Protein 7WF6 (pdb70)

GO terms:
  GO:0005769 early endosome (C, IDA)
  GO:0043547 positive regulation of GTPase activity (P, IDA)
  GO:0035091 phosphatidylinositol binding (F, IDA)
  GO:0006886 intracellular protein transport (P, IMP)
  GO:0032266 phosphatidylinositol-3-phosphate binding (F, IDA)

Organism: Homo sapiens (NCBI:txid9606)

Structure (mmCIF, N/CA/C/O backbone):
data_7WF6
#
_entry.id   7WF6
#
_cell.length_a   165.328
_cell.length_b   165.328
_cell.length_c   165.328
_cell.angle_alpha   90.000
_cell.angle_beta   90.000
_cell.angle_gamma   90.000
#
_symmetry.space_group_name_H-M   'P 43 3 2'
#
loop_
_entity.id
_entity.type
_entity.pdbx_description
1 polymer 'Sorting nexin-13'
2 non-polymer 'CHLORIDE ION'
#
loop_
_atom_site.group_PDB
_atom_site.id
_atom_site.type_symbol
_atom_site.label_atom_id
_atom_site.label_alt_id
_atom_site.label_comp_id
_atom_site.label_asym_id
_atom_site.label_entity_id
_atom_site.label_seq_id
_atom_site.pdbx_PDB_ins_code
_atom_site.Cartn_x
_atom_site.Cartn_y
_atom_site.Cartn_z
_atom_site.occupancy
_atom_site.B_iso_or_equiv
_atom_site.auth_seq_id
_atom_site.auth_comp_id
_atom_site.auth_asym_id
_atom_site.auth_atom_id
_atom_site.pdbx_PDB_model_num
ATOM 1 N N . MET A 1 1 ? -19.772 -14.504 -10.156 1.00 95.61 372 MET A N 1
ATOM 2 C CA . MET A 1 1 ? -19.496 -13.962 -11.515 1.00 91.86 372 MET A CA 1
ATOM 3 C C . MET A 1 1 ? -18.785 -12.616 -11.369 1.00 88.76 372 MET A C 1
ATOM 4 O O . MET A 1 1 ? -19.295 -11.732 -10.686 1.00 91.08 372 MET A O 1
ATOM 9 N N . PRO A 1 2 ? -17.596 -12.412 -11.988 1.00 86.57 373 PRO A N 1
ATOM 10 C CA . PRO A 1 2 ? -16.718 -11.292 -11.642 1.00 86.85 373 PRO A CA 1
ATOM 11 C C . PRO A 1 2 ? -17.016 -10.013 -12.434 1.00 87.48 373 PRO A C 1
ATOM 12 O O . PRO A 1 2 ? -17.566 -10.120 -13.512 1.00 88.29 373 PRO A O 1
ATOM 16 N N . LEU A 1 3 ? -16.607 -8.859 -11.899 1.00 86.99 374 LEU A N 1
ATOM 17 C CA . LEU A 1 3 ? -16.960 -7.517 -12.437 1.00 87.25 374 LEU A CA 1
ATOM 18 C C . LEU A 1 3 ? -16.581 -7.427 -13.919 1.00 88.65 374 LEU A C 1
ATOM 19 O O . LEU A 1 3 ? -17.413 -6.929 -14.706 1.00 92.84 374 LEU A O 1
ATOM 24 N N . ASP A 1 4 ? -15.380 -7.890 -14.282 1.00 88.47 375 ASP A N 1
ATOM 25 C CA . ASP A 1 4 ? -14.859 -7.858 -15.676 1.00 90.00 375 ASP A CA 1
ATOM 26 C C . ASP A 1 4 ? -15.958 -8.323 -16.639 1.00 84.44 375 ASP A C 1
ATOM 27 O O . ASP A 1 4 ? -16.086 -7.700 -17.711 1.00 83.87 375 ASP A O 1
ATOM 32 N N . SER A 1 5 ? -16.714 -9.361 -16.252 1.00 80.41 376 SER A N 1
ATOM 33 C CA . SER A 1 5 ? -17.773 -10.032 -17.057 1.00 82.16 376 SER A CA 1
ATOM 34 C C . SER A 1 5 ? -19.137 -9.345 -16.878 1.00 82.01 376 SER A C 1
ATOM 35 O O . SER A 1 5 ? -19.906 -9.315 -17.864 1.00 77.83 376 SER A O 1
ATOM 38 N N . ILE A 1 6 ? -19.438 -8.855 -15.667 1.00 83.56 377 ILE A N 1
ATOM 39 C CA . ILE A 1 6 ? -20.709 -8.144 -15.322 1.00 83.04 377 ILE A CA 1
ATOM 40 C C . ILE A 1 6 ? -20.890 -6.993 -16.309 1.00 82.00 377 ILE A C 1
ATOM 41 O O . ILE A 1 6 ? -21.996 -6.864 -16.857 1.00 86.61 377 ILE A O 1
ATOM 46 N N . LEU A 1 7 ? -19.836 -6.185 -16.486 1.00 79.72 378 LEU A N 1
ATOM 47 C CA . LEU A 1 7 ? -19.856 -4.895 -17.228 1.00 78.92 378 LEU A CA 1
ATOM 48 C C . LEU A 1 7 ? -20.172 -5.125 -18.707 1.00 82.68 378 LEU A C 1
ATOM 49 O O . LEU A 1 7 ? -20.547 -4.141 -19.366 1.00 88.83 378 LEU A O 1
ATOM 54 N N . VAL A 1 8 ? -20.033 -6.362 -19.198 1.00 85.23 379 VAL A N 1
ATOM 55 C CA . VAL A 1 8 ? -20.079 -6.705 -20.649 1.00 85.51 379 VAL A CA 1
ATOM 56 C C . VAL A 1 8 ? -21.197 -7.717 -20.930 1.00 87.97 379 VAL A C 1
ATOM 57 O O . VAL A 1 8 ? -21.232 -8.222 -22.059 1.00 93.11 379 VAL A O 1
ATOM 61 N N . ASP A 1 9 ? -22.077 -7.997 -19.962 1.00 92.60 380 ASP A N 1
ATOM 62 C CA . ASP A 1 9 ? -23.264 -8.880 -20.139 1.00 98.79 380 ASP A CA 1
ATOM 63 C C . ASP A 1 9 ? -24.507 -8.081 -19.745 1.00 101.39 380 ASP A C 1
ATOM 64 O O . ASP A 1 9 ? -24.682 -7.833 -18.537 1.00 106.42 380 ASP A O 1
ATOM 69 N N . ASN A 1 10 ? -25.339 -7.703 -20.721 1.00 109.95 381 ASN A N 1
ATOM 70 C CA . ASN A 1 10 ? -26.390 -6.665 -20.534 1.00 118.63 381 ASN A CA 1
ATOM 71 C C . ASN A 1 10 ? -27.488 -7.200 -19.604 1.00 110.71 381 ASN A C 1
ATOM 72 O O . ASN A 1 10 ? -28.177 -6.372 -18.983 1.00 105.87 381 ASN A O 1
ATOM 77 N N . VAL A 1 11 ? -27.618 -8.525 -19.487 1.00 107.87 382 VAL A N 1
ATOM 78 C CA . VAL A 1 11 ? -28.508 -9.197 -18.491 1.00 104.44 382 VAL A CA 1
ATOM 79 C C . VAL A 1 11 ? -28.004 -8.835 -17.091 1.00 101.29 382 VAL A C 1
ATOM 80 O O . VAL A 1 11 ? -28.774 -8.230 -16.316 1.00 99.53 382 VAL A O 1
ATOM 84 N N . ALA A 1 12 ? -26.747 -9.197 -16.810 1.00 98.92 383 ALA A N 1
ATOM 85 C CA . ALA A 1 12 ? -26.077 -9.116 -15.489 1.00 97.39 383 ALA A CA 1
ATOM 86 C C . ALA A 1 12 ? -25.831 -7.655 -15.105 1.00 91.78 383 ALA A C 1
ATOM 87 O O . ALA A 1 12 ? -25.872 -7.333 -13.899 1.00 89.36 383 ALA A O 1
ATOM 89 N N . LEU A 1 13 ? -25.585 -6.809 -16.103 1.00 89.67 384 LEU A N 1
ATOM 90 C CA . LEU A 1 13 ? -25.202 -5.394 -15.915 1.00 93.98 384 LEU A CA 1
ATOM 91 C C . LEU A 1 13 ? -26.342 -4.666 -15.220 1.00 95.08 384 LEU A C 1
ATOM 92 O O . LEU A 1 13 ? -26.047 -3.745 -14.466 1.00 90.70 384 LEU A O 1
ATOM 97 N N . GLN A 1 14 ? -27.583 -5.058 -15.503 1.00 102.51 385 GLN A N 1
ATOM 98 C CA . GLN A 1 14 ? -28.784 -4.332 -15.023 1.00 110.13 385 GLN A CA 1
ATOM 99 C C . GLN A 1 14 ? -28.785 -4.333 -13.499 1.00 102.11 385 GLN A C 1
ATOM 100 O O . GLN A 1 14 ? -29.014 -3.268 -12.891 1.00 101.81 385 GLN A O 1
ATOM 106 N N . PHE A 1 15 ? -28.509 -5.497 -12.925 1.00 96.49 386 PHE A N 1
ATOM 107 C CA . PHE A 1 15 ? -28.501 -5.718 -11.465 1.00 95.88 386 PHE A CA 1
ATOM 108 C C . PHE A 1 15 ? -27.474 -4.763 -10.851 1.00 89.99 386 PHE A C 1
ATOM 109 O O . PHE A 1 15 ? -27.757 -4.056 -9.838 1.00 94.45 386 PHE A O 1
ATOM 117 N N . PHE A 1 16 ? -26.295 -4.745 -11.466 1.00 81.55 387 PHE A N 1
ATOM 118 C CA . PHE A 1 16 ? -25.173 -3.946 -10.933 1.00 84.74 387 PHE A CA 1
ATOM 119 C C . PHE A 1 16 ? -25.553 -2.472 -11.004 1.00 89.78 387 PHE A C 1
ATOM 120 O O . PHE A 1 16 ? -25.288 -1.741 -10.036 1.00 88.04 387 PHE A O 1
ATOM 128 N N . MET A 1 17 ? -26.187 -2.065 -12.101 1.00 98.61 388 MET A N 1
ATOM 129 C CA . MET A 1 17 ? -26.624 -0.664 -12.317 1.00 105.77 388 MET A CA 1
ATOM 130 C C . MET A 1 17 ? -27.597 -0.282 -11.213 1.00 101.91 388 MET A C 1
ATOM 131 O O . MET A 1 17 ? -27.447 0.808 -10.644 1.00 100.58 388 MET A O 1
ATOM 136 N N . ASP A 1 18 ? -28.539 -1.182 -10.928 1.00 100.41 389 ASP A N 1
ATOM 137 C CA . ASP A 1 18 ? -29.578 -1.000 -9.884 1.00 98.66 389 ASP A CA 1
ATOM 138 C C . ASP A 1 18 ? -28.882 -0.735 -8.557 1.00 90.95 389 ASP A C 1
ATOM 139 O O . ASP A 1 18 ? -29.255 0.237 -7.829 1.00 92.35 389 ASP A O 1
ATOM 144 N N . TYR A 1 19 ? -27.915 -1.605 -8.266 1.00 84.93 390 TYR A N 1
ATOM 145 C CA . TYR A 1 19 ? -27.169 -1.572 -6.991 1.00 85.12 390 TYR A CA 1
ATOM 146 C C . TYR A 1 19 ? -26.490 -0.211 -6.869 1.00 87.01 390 TYR A C 1
ATOM 147 O O . TYR A 1 19 ? -26.541 0.431 -5.794 1.00 90.67 390 TYR A O 1
ATOM 156 N N . MET A 1 20 ? -25.857 0.206 -7.959 1.00 86.82 391 MET A N 1
ATOM 157 C CA . MET A 1 20 ? -25.064 1.450 -7.971 1.00 89.19 391 MET A CA 1
ATOM 158 C C . MET A 1 20 ? -26.011 2.632 -7.755 1.00 92.10 391 MET A C 1
ATOM 159 O O . MET A 1 20 ? -25.667 3.521 -6.962 1.00 99.00 391 MET A O 1
ATOM 164 N N . GLN A 1 21 ? -27.193 2.586 -8.366 1.00 96.85 392 GLN A N 1
ATOM 165 C CA . GLN A 1 21 ? -28.242 3.632 -8.229 1.00 106.48 392 GLN A CA 1
ATOM 166 C C . GLN A 1 21 ? -28.613 3.740 -6.757 1.00 106.33 392 GLN A C 1
ATOM 167 O O . GLN A 1 21 ? -28.677 4.873 -6.212 1.00 109.03 392 GLN A O 1
ATOM 173 N N . GLN A 1 22 ? -28.842 2.579 -6.150 1.00 107.68 393 GLN A N 1
ATOM 174 C CA . GLN A 1 22 ? -29.250 2.489 -4.728 1.00 109.05 393 GLN A CA 1
ATOM 175 C C . GLN A 1 22 ? -28.131 3.034 -3.824 1.00 106.60 393 GLN A C 1
ATOM 176 O O . GLN A 1 22 ? -28.429 3.884 -2.957 1.00 117.27 393 GLN A O 1
ATOM 182 N N . THR A 1 23 ? -26.887 2.599 -4.035 1.00 101.91 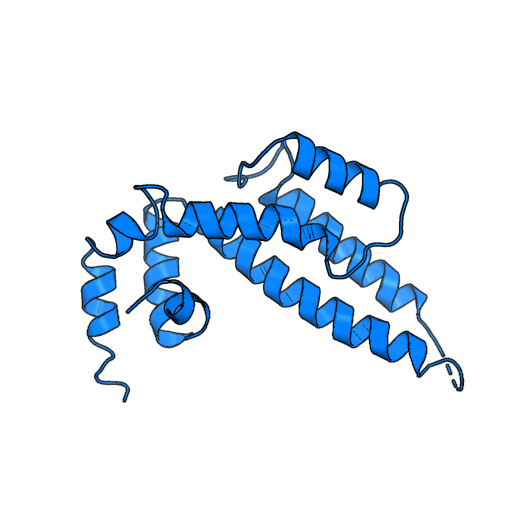394 THR A N 1
ATOM 183 C CA . THR A 1 23 ? -25.708 2.995 -3.216 1.00 108.46 394 THR A CA 1
ATOM 184 C C . THR A 1 23 ? -25.159 4.370 -3.644 1.00 107.27 394 THR A C 1
ATOM 185 O O . THR A 1 23 ? -24.224 4.858 -2.971 1.00 99.88 394 THR A O 1
ATOM 189 N N . GLY A 1 24 ? -25.691 4.967 -4.718 1.00 108.92 395 GLY A N 1
ATOM 190 C CA . GLY A 1 24 ? -25.235 6.263 -5.264 1.00 109.45 395 GLY A CA 1
ATOM 191 C C . GLY A 1 24 ? -23.809 6.205 -5.802 1.00 109.67 395 GLY A C 1
ATOM 192 O O . GLY A 1 24 ? -23.051 7.170 -5.586 1.00 108.62 395 GLY A O 1
ATOM 193 N N . GLY A 1 25 ? -23.445 5.110 -6.474 1.00 106.58 396 GLY A N 1
ATOM 194 C CA . GLY A 1 25 ? -22.198 4.996 -7.253 1.00 101.80 396 GLY A CA 1
ATOM 195 C C . GLY A 1 25 ? -22.444 5.248 -8.729 1.00 96.95 396 GLY A C 1
ATOM 196 O O . GLY A 1 25 ? -21.465 5.550 -9.433 1.00 95.20 396 GLY A O 1
ATOM 197 N N . GLN A 1 26 ? -23.716 5.178 -9.154 1.00 100.43 397 GLN A N 1
ATOM 198 C CA . GLN A 1 26 ? -24.195 5.090 -10.565 1.00 108.60 397 GLN A CA 1
ATOM 199 C C . GLN A 1 26 ? -23.295 5.915 -11.472 1.00 102.46 397 GLN A C 1
ATOM 200 O O . GLN A 1 26 ? -23.032 5.461 -12.585 1.00 96.15 397 GLN A O 1
ATOM 206 N N . ALA A 1 27 ? -22.860 7.069 -10.967 1.00 100.80 398 ALA A N 1
ATOM 207 C CA . ALA A 1 27 ? -22.047 8.080 -11.671 1.00 96.66 398 ALA A CA 1
ATOM 208 C C . ALA A 1 27 ? -20.815 7.434 -12.293 1.00 92.91 398 ALA A C 1
ATOM 209 O O . ALA A 1 27 ? -20.585 7.612 -13.512 1.00 96.41 398 ALA A O 1
ATOM 211 N N . HIS A 1 28 ? -20.062 6.697 -11.481 1.00 90.69 399 HIS A N 1
ATOM 212 C CA . HIS A 1 28 ? -18.793 6.039 -11.880 1.00 87.84 399 HIS A CA 1
ATOM 213 C C . HIS A 1 28 ? -19.065 5.113 -13.063 1.00 84.59 399 HIS A C 1
ATOM 214 O O . HIS A 1 28 ? -18.348 5.173 -14.100 1.00 87.22 399 HIS A O 1
ATOM 221 N N . LEU A 1 29 ? -20.090 4.286 -12.880 1.00 80.38 400 LEU A N 1
ATOM 222 C CA . LEU A 1 29 ? -20.446 3.234 -13.851 1.00 80.97 400 LEU A CA 1
ATOM 223 C C . LEU A 1 29 ? -20.831 3.910 -15.166 1.00 84.36 400 LEU A C 1
ATOM 224 O O . LEU A 1 29 ? -20.359 3.465 -16.244 1.00 84.94 400 LEU A O 1
ATOM 229 N N . PHE A 1 30 ? -21.651 4.950 -15.077 1.00 86.23 401 PHE A N 1
ATOM 230 C CA . PHE A 1 30 ? -22.122 5.686 -16.271 1.00 87.67 401 PHE A CA 1
ATOM 231 C C . PHE A 1 30 ? -20.913 6.261 -16.988 1.00 78.52 401 PHE A C 1
ATOM 232 O O . PHE A 1 30 ? -20.829 6.170 -18.227 1.00 74.93 401 PHE A O 1
ATOM 240 N N . PHE A 1 31 ? -20.012 6.860 -16.221 1.00 74.74 402 PHE A N 1
ATOM 241 C CA . PHE A 1 31 ? -18.800 7.505 -16.765 1.00 71.63 402 PHE A CA 1
ATOM 242 C C . PHE A 1 31 ? -18.070 6.463 -17.591 1.00 68.42 402 PHE A C 1
ATOM 243 O O . PHE A 1 31 ? -17.741 6.726 -18.766 1.00 73.68 402 PHE A O 1
ATOM 251 N N . TRP A 1 32 ? -17.876 5.302 -16.970 1.00 66.49 403 TRP A N 1
ATOM 252 C CA . TRP A 1 32 ? -17.099 4.180 -17.544 1.00 71.95 403 TRP A CA 1
ATOM 253 C C . TRP A 1 32 ? -17.736 3.786 -18.877 1.00 75.15 403 TRP A C 1
ATOM 254 O O . TRP A 1 32 ? -17.028 3.660 -19.920 1.00 80.15 403 TRP A O 1
ATOM 265 N N . MET A 1 33 ? -19.048 3.596 -18.824 1.00 75.98 404 MET A N 1
ATOM 266 C CA . MET A 1 33 ? -19.782 3.081 -19.992 1.00 81.40 404 MET A CA 1
ATOM 267 C C . MET A 1 33 ? -19.708 4.110 -21.111 1.00 77.25 404 MET A C 1
ATOM 268 O O . MET A 1 33 ? -19.489 3.715 -22.270 1.00 80.36 404 MET A O 1
ATOM 273 N N . THR A 1 34 ? -19.846 5.383 -20.758 1.00 73.50 405 THR A N 1
ATOM 274 C CA . THR A 1 34 ? -19.844 6.475 -21.754 1.00 71.39 405 THR A CA 1
ATOM 275 C C . THR A 1 34 ? -18.468 6.473 -22.416 1.00 68.00 405 THR A C 1
ATOM 276 O O . THR A 1 34 ? -18.401 6.603 -23.663 1.00 67.49 405 THR A O 1
ATOM 280 N N . VAL A 1 35 ? -17.415 6.326 -21.616 1.00 67.31 406 VAL A N 1
ATOM 281 C CA . VAL A 1 35 ? -16.022 6.354 -22.137 1.00 67.70 406 VAL A CA 1
ATOM 282 C C . VAL A 1 35 ? -15.851 5.191 -23.109 1.00 67.84 406 VAL A C 1
ATOM 283 O O . VAL A 1 35 ? -15.277 5.392 -24.193 1.00 67.35 406 VAL A O 1
ATOM 287 N N . GLU A 1 36 ? -16.367 4.030 -22.725 1.00 72.39 407 GLU A N 1
ATOM 288 C CA . GLU A 1 36 ? -16.293 2.796 -23.541 1.00 79.51 407 GLU A CA 1
ATOM 289 C C . GLU A 1 36 ? -16.950 3.056 -24.889 1.00 79.65 407 GLU A C 1
ATOM 290 O O . GLU A 1 36 ? -16.360 2.660 -25.915 1.00 80.08 407 GLU A O 1
ATOM 296 N N . GLY A 1 37 ? -18.127 3.688 -24.872 1.00 81.19 408 GLY A N 1
ATOM 297 C CA . GLY A 1 37 ? -18.853 4.012 -26.111 1.00 82.36 408 GLY A CA 1
ATOM 298 C C . GLY A 1 37 ? -18.060 4.985 -26.966 1.00 77.11 408 GLY A C 1
ATOM 299 O O . GLY A 1 37 ? -17.809 4.733 -28.191 1.00 79.26 408 GLY A O 1
ATOM 300 N N . TYR A 1 38 ? -17.607 6.027 -26.268 1.00 70.55 409 TYR A N 1
ATOM 301 C CA . TYR A 1 38 ? -16.914 7.208 -26.817 1.00 70.23 409 TYR A CA 1
ATOM 302 C C . TYR A 1 38 ? -15.712 6.756 -27.627 1.00 72.04 409 TYR A C 1
ATOM 303 O O . TYR A 1 38 ? -15.569 7.212 -28.770 1.00 75.84 409 TYR A O 1
ATOM 312 N N . ARG A 1 39 ? -14.868 5.926 -27.015 1.00 74.51 410 ARG A N 1
ATOM 313 C CA . ARG A 1 39 ? -13.575 5.483 -27.592 1.00 78.47 410 ARG A CA 1
ATOM 314 C C . ARG A 1 39 ? -13.857 4.795 -28.924 1.00 77.66 410 ARG A C 1
ATOM 315 O O . ARG A 1 39 ? -13.193 5.112 -29.957 1.00 83.01 410 ARG A O 1
ATOM 323 N N . VAL A 1 40 ? -14.821 3.882 -28.882 1.00 77.05 411 VAL A N 1
ATOM 324 C CA . VAL A 1 40 ? -15.152 3.048 -30.066 1.00 81.66 411 VAL A CA 1
ATOM 325 C C . VAL A 1 40 ? -15.651 3.984 -31.158 1.00 80.06 411 VAL A C 1
ATOM 326 O O . VAL A 1 40 ? -15.232 3.806 -32.329 1.00 85.84 411 VAL A O 1
ATOM 330 N N . THR A 1 41 ? -16.494 4.947 -30.785 1.00 77.97 412 THR A N 1
ATOM 331 C CA . THR A 1 41 ? -17.085 5.886 -31.763 1.00 79.43 412 THR A CA 1
ATOM 332 C C . THR A 1 41 ? -15.961 6.676 -32.423 1.00 79.25 412 THR A C 1
ATOM 333 O O . THR A 1 41 ? -15.974 6.827 -33.665 1.00 89.47 412 THR A O 1
ATOM 337 N N . ALA A 1 42 ? -15.011 7.135 -31.613 1.00 79.89 413 ALA A N 1
ATOM 338 C CA . ALA A 1 42 ? -13.883 7.957 -32.093 1.00 82.16 413 ALA A CA 1
ATOM 339 C C . ALA A 1 42 ? -13.077 7.129 -33.090 1.00 85.55 413 ALA A C 1
ATOM 340 O O . ALA A 1 42 ? -12.730 7.651 -34.188 1.00 87.88 413 ALA A O 1
ATOM 342 N N . GLN A 1 43 ? -12.831 5.870 -32.735 1.00 90.58 414 GLN A N 1
ATOM 343 C CA . GLN A 1 43 ? -12.001 4.991 -33.584 1.00 95.10 414 GLN A CA 1
ATOM 344 C C . GLN A 1 43 ? -12.730 4.787 -34.910 1.00 97.80 414 GLN A C 1
ATOM 345 O O . GLN A 1 43 ? -12.064 4.846 -35.967 1.00 96.57 414 GLN A O 1
ATOM 351 N N . GLN A 1 44 ? -14.047 4.586 -34.857 1.00 106.43 415 GLN A N 1
ATOM 352 C CA . GLN A 1 44 ? -14.842 4.321 -36.077 1.00 108.16 415 GLN A CA 1
ATOM 353 C C . GLN A 1 44 ? -14.771 5.557 -36.963 1.00 102.34 415 GLN A C 1
ATOM 354 O O . GLN A 1 44 ? -14.609 5.395 -38.188 1.00 100.40 415 GLN A O 1
ATOM 360 N N . GLN A 1 45 ? -14.879 6.733 -36.351 1.00 101.74 416 GLN A N 1
ATOM 361 C CA . GLN A 1 45 ? -15.216 7.968 -37.089 1.00 101.93 416 GLN A CA 1
ATOM 362 C C . GLN A 1 45 ? -13.914 8.576 -37.600 1.00 100.20 416 GLN A C 1
ATOM 363 O O . GLN A 1 45 ? -13.970 9.196 -38.667 1.00 104.71 416 GLN A O 1
ATOM 369 N N . LEU A 1 46 ? -12.792 8.340 -36.914 1.00 100.82 417 LEU A N 1
ATOM 370 C CA . LEU A 1 46 ? -11.471 8.916 -37.284 1.00 106.95 417 LEU A CA 1
ATOM 371 C C . LEU A 1 46 ? -10.717 7.976 -38.232 1.00 108.67 417 LEU A C 1
ATOM 372 O O . LEU A 1 46 ? -9.895 8.497 -39.005 1.00 113.62 417 LEU A O 1
ATOM 377 N N . GLU A 1 47 ? -10.982 6.665 -38.195 1.00 112.34 418 GLU A N 1
ATOM 378 C CA . GLU A 1 47 ? -10.352 5.699 -39.138 1.00 121.72 418 GLU A CA 1
ATOM 379 C C . GLU A 1 47 ? -11.032 5.847 -40.504 1.00 116.23 418 GLU A C 1
ATOM 380 O O . GLU A 1 47 ? -10.419 5.456 -41.518 1.00 121.65 418 GLU A O 1
ATOM 386 N N . VAL A 1 48 ? -12.247 6.397 -40.526 1.00 109.71 419 VAL A N 1
ATOM 387 C CA . VAL A 1 48 ? -12.957 6.790 -41.778 1.00 109.49 419 VAL A CA 1
ATOM 388 C C . VAL A 1 48 ? -12.219 7.979 -42.408 1.00 109.85 419 VAL A C 1
ATOM 389 O O . VAL A 1 48 ? -12.054 7.973 -43.635 1.00 116.84 419 VAL A O 1
ATOM 393 N N . LEU A 1 49 ? -11.757 8.939 -41.605 1.00 113.60 420 LEU A N 1
ATOM 394 C CA . LEU A 1 49 ? -11.139 10.197 -42.108 1.00 121.18 420 LEU A CA 1
ATOM 395 C C . LEU A 1 49 ? -9.744 9.939 -42.694 1.00 128.98 420 LEU A C 1
ATOM 396 O O . LEU A 1 49 ? -9.228 10.854 -43.360 1.00 134.94 420 LEU A O 1
ATOM 401 N N . LEU A 1 50 ? -9.147 8.765 -42.460 1.00 140.13 421 LEU A N 1
ATOM 402 C CA . LEU A 1 50 ? -7.874 8.359 -43.118 1.00 149.63 421 LEU A CA 1
ATOM 403 C C . LEU A 1 50 ? -8.178 7.900 -44.550 1.00 163.76 421 LEU A C 1
ATOM 404 O O . LEU A 1 50 ? -7.547 8.440 -45.486 1.00 173.64 421 LEU A O 1
ATOM 409 N N . SER A 1 51 ? -9.134 6.976 -44.717 1.00 168.89 422 SER A N 1
ATOM 410 C CA . SER A 1 51 ? -9.543 6.405 -46.031 1.00 172.43 422 SER A CA 1
ATOM 411 C C . SER A 1 51 ? -10.531 7.338 -46.754 1.00 180.35 422 SER A C 1
ATOM 412 O O . SER A 1 51 ? -11.057 6.925 -47.809 1.00 181.68 422 SER A O 1
ATOM 415 N N . ARG A 1 52 ? -10.759 8.549 -46.222 1.00 186.74 423 ARG A N 1
ATOM 416 C CA . ARG A 1 52 ? -11.541 9.643 -46.867 1.00 185.59 423 ARG A CA 1
ATOM 417 C C . ARG A 1 52 ? -10.575 10.734 -47.354 1.00 199.62 423 ARG A C 1
ATOM 418 O O . ARG A 1 52 ? -10.892 11.931 -47.176 1.00 200.00 423 ARG A O 1
ATOM 426 N N . GLN A 1 53 ? -9.431 10.331 -47.927 1.00 200.00 424 GLN A N 1
ATOM 427 C CA . GLN A 1 53 ? -8.466 11.217 -48.641 1.00 200.00 424 GLN A CA 1
ATOM 428 C C . GLN A 1 53 ? -8.297 10.701 -50.082 1.00 200.00 424 GLN A C 1
ATOM 429 O O . GLN A 1 53 ? -7.195 10.881 -50.642 1.00 197.35 424 GLN A O 1
ATOM 435 N N . ARG A 1 54 ? -9.350 10.097 -50.659 1.00 200.00 425 ARG A N 1
ATOM 436 C CA . ARG A 1 54 ? -9.322 9.397 -51.980 1.00 184.83 425 ARG A CA 1
ATOM 437 C C . ARG A 1 54 ? -10.725 8.917 -52.382 1.00 166.45 425 ARG A C 1
ATOM 438 O O . ARG A 1 54 ? -11.704 9.403 -51.781 1.00 149.85 425 ARG A O 1
ATOM 446 N N . HIS A 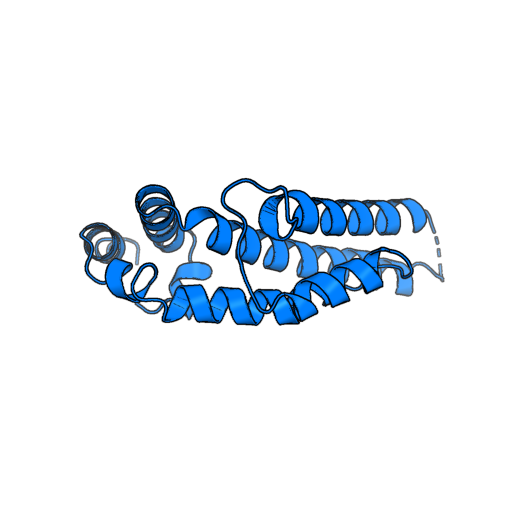1 58 ? -16.661 14.512 -47.662 1.00 165.08 429 HIS A N 1
ATOM 447 C CA . HIS A 1 58 ? -15.345 14.991 -47.159 1.00 174.18 429 HIS A CA 1
ATOM 448 C C . HIS A 1 58 ? -15.521 15.891 -45.921 1.00 182.84 429 HIS A C 1
ATOM 449 O O . HIS A 1 58 ? -14.547 16.597 -45.591 1.00 200.00 429 HIS A O 1
ATOM 456 N N . GLN A 1 59 ? -16.679 15.857 -45.237 1.00 174.34 430 GLN A N 1
ATOM 457 C CA . GLN A 1 59 ? -16.984 16.731 -44.063 1.00 159.22 430 GLN A CA 1
ATOM 458 C C . GLN A 1 59 ? -16.451 16.071 -42.782 1.00 157.80 430 GLN A C 1
ATOM 459 O O . GLN A 1 59 ? -17.230 15.429 -42.042 1.00 131.84 430 GLN A O 1
ATOM 465 N N . THR A 1 60 ? -15.147 16.249 -42.561 1.00 169.80 431 THR A N 1
ATOM 466 C CA . THR A 1 60 ? -14.347 15.806 -41.388 1.00 169.40 431 THR A CA 1
ATOM 467 C C . THR A 1 60 ? -14.664 16.683 -40.174 1.00 151.82 431 THR A C 1
ATOM 468 O O . THR A 1 60 ? -14.555 16.204 -39.017 1.00 158.15 431 THR A O 1
ATOM 472 N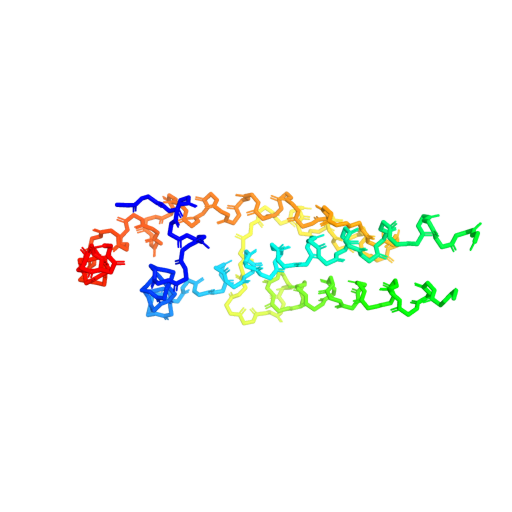 N . ASN A 1 61 ? -14.930 17.959 -40.458 1.00 132.97 432 ASN A N 1
ATOM 473 C CA . ASN A 1 61 ? -15.183 19.002 -39.435 1.00 128.55 432 ASN A CA 1
ATOM 474 C C . ASN A 1 61 ? -16.344 18.538 -38.558 1.00 123.34 432 ASN A C 1
ATOM 475 O O . ASN A 1 61 ? -16.242 18.654 -37.330 1.00 128.12 432 ASN A O 1
ATOM 480 N N . GLN A 1 62 ? -17.398 18.035 -39.204 1.00 116.71 433 GLN A N 1
ATOM 481 C CA . GLN A 1 62 ? -18.633 17.541 -38.551 1.00 112.15 433 GLN A CA 1
ATOM 482 C C . GLN A 1 62 ? -18.265 16.489 -37.512 1.00 106.70 433 GLN A C 1
ATOM 483 O O . GLN A 1 62 ? -18.725 16.573 -36.341 1.00 112.10 433 GLN A O 1
ATOM 489 N N . THR A 1 63 ? -17.456 15.531 -37.951 1.00 100.80 434 THR A N 1
ATOM 490 C CA . THR A 1 63 ? -16.973 14.415 -37.109 1.00 98.83 434 THR A CA 1
ATOM 491 C C . THR A 1 63 ? -16.203 14.968 -35.913 1.00 94.94 434 THR A C 1
ATOM 492 O O . THR A 1 63 ? -16.488 14.573 -34.752 1.00 98.74 434 THR A O 1
ATOM 496 N N . LYS A 1 64 ? -15.247 15.846 -36.214 1.00 96.35 435 LYS A N 1
ATOM 497 C CA . LYS A 1 64 ? -14.278 16.329 -35.201 1.00 100.94 435 LYS A CA 1
ATOM 498 C C . LYS A 1 64 ? -15.048 17.063 -34.107 1.00 93.29 435 LYS A C 1
ATOM 499 O O . LYS A 1 64 ? -14.787 16.824 -32.906 1.00 98.75 435 LYS A O 1
ATOM 505 N N . GLY A 1 65 ? -15.943 17.943 -34.541 1.00 89.24 436 GLY A N 1
ATOM 506 C CA . GLY A 1 65 ? -16.763 18.774 -33.651 1.00 88.92 436 GLY A CA 1
ATOM 507 C C . GLY A 1 65 ? -17.621 17.898 -32.779 1.00 83.74 436 GLY A C 1
ATOM 508 O O . GLY A 1 65 ? -17.730 18.187 -31.566 1.00 82.78 436 GLY A O 1
ATOM 509 N N . LEU A 1 66 ? -18.175 16.839 -33.362 1.00 79.34 437 LEU A N 1
ATOM 510 C CA . LEU A 1 66 ? -19.024 15.888 -32.607 1.00 76.45 437 LEU A CA 1
ATOM 511 C C . LEU A 1 66 ? -18.192 15.227 -31.516 1.00 74.36 437 LEU A C 1
ATOM 512 O O . LEU A 1 66 ? -18.666 15.151 -30.361 1.00 71.34 437 LEU A O 1
ATOM 517 N N . LEU A 1 67 ? -16.998 14.765 -31.883 1.00 75.65 438 LEU A N 1
ATOM 518 C CA . LEU A 1 67 ? -16.159 14.027 -30.910 1.00 74.48 438 LEU A CA 1
ATOM 519 C C . LEU A 1 67 ? -15.767 14.972 -29.782 1.00 72.06 438 LEU A C 1
ATOM 520 O O . LEU A 1 67 ? -15.823 14.553 -28.605 1.00 68.27 438 LEU A O 1
ATOM 525 N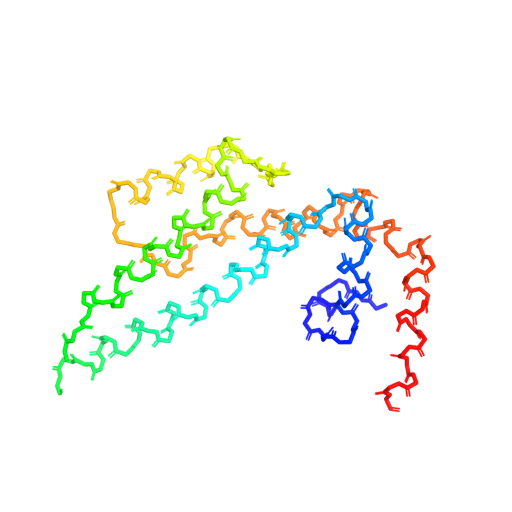 N . ARG A 1 68 ? -15.431 16.208 -30.138 1.00 74.97 439 ARG A N 1
ATOM 526 C CA . ARG A 1 68 ? -15.044 17.248 -29.156 1.00 79.24 439 ARG A CA 1
ATOM 527 C C . ARG A 1 68 ? -16.202 17.450 -28.197 1.00 73.78 439 ARG A C 1
ATOM 528 O O . ARG A 1 68 ? -15.973 17.503 -26.976 1.00 79.77 439 ARG A O 1
ATOM 536 N N . ALA A 1 69 ? -17.397 17.572 -28.748 1.00 69.35 440 ALA A N 1
ATOM 537 C CA . ALA A 1 69 ? -18.625 17.820 -27.975 1.00 74.16 440 ALA A CA 1
ATOM 538 C C . ALA A 1 69 ? -18.809 16.685 -26.977 1.00 70.55 440 ALA A C 1
ATOM 539 O O . ALA A 1 69 ? -19.093 16.949 -25.783 1.00 67.23 440 ALA A O 1
ATOM 541 N N . ALA A 1 70 ? -18.651 15.461 -27.471 1.00 71.06 441 ALA A N 1
ATOM 542 C CA . ALA A 1 70 ? -18.831 14.238 -26.666 1.00 73.45 441 ALA A CA 1
ATOM 543 C C . ALA A 1 70 ? -17.846 14.261 -25.502 1.00 73.73 441 ALA A C 1
ATOM 544 O O . ALA A 1 70 ? -18.262 14.002 -24.347 1.00 75.74 441 ALA A O 1
ATOM 546 N N . ALA A 1 71 ? -16.601 14.625 -25.797 1.00 71.98 442 ALA A N 1
ATOM 547 C CA . ALA A 1 71 ? -15.516 14.705 -24.803 1.00 72.69 442 ALA A CA 1
ATOM 548 C C . ALA A 1 71 ? -15.910 15.704 -23.708 1.00 72.99 442 ALA A C 1
ATOM 549 O O . ALA A 1 71 ? -15.842 15.413 -22.470 1.00 73.72 442 ALA A O 1
ATOM 551 N N . VAL A 1 72 ? -16.345 16.860 -24.183 1.00 70.89 443 VAL A N 1
ATOM 552 C CA . VAL A 1 72 ? -16.730 17.995 -23.311 1.00 74.91 443 VAL A CA 1
ATOM 553 C C . VAL A 1 72 ? -17.906 17.544 -22.464 1.00 77.14 443 VAL A C 1
ATOM 554 O O . VAL A 1 72 ? -17.904 17.841 -21.266 1.00 78.80 443 VAL A O 1
ATOM 558 N N . GLY A 1 73 ? -18.864 16.856 -23.074 1.00 79.72 444 GLY A N 1
ATOM 559 C CA . GLY A 1 73 ? -20.061 16.367 -22.372 1.00 82.95 444 GLY A CA 1
ATOM 560 C C . GLY A 1 73 ? -19.666 15.456 -21.238 1.00 79.33 444 GLY A C 1
ATOM 561 O O . GLY A 1 73 ? -20.195 15.602 -20.128 1.00 81.11 444 GLY A O 1
ATOM 562 N N . ILE A 1 74 ? -18.740 14.549 -21.538 1.00 76.42 445 ILE A N 1
ATOM 563 C CA . ILE A 1 74 ? -18.237 13.550 -20.561 1.00 76.75 445 ILE A CA 1
ATOM 564 C C . ILE A 1 74 ? -17.620 14.309 -19.391 1.00 76.45 445 ILE A C 1
ATOM 565 O O . ILE A 1 74 ? -17.919 13.982 -18.208 1.00 78.16 445 ILE A O 1
ATOM 570 N N . TYR A 1 75 ? -16.806 15.310 -19.710 1.00 75.16 446 TYR A N 1
ATOM 571 C CA . TYR A 1 75 ? -16.130 16.137 -18.686 1.00 77.90 446 TYR A CA 1
ATOM 572 C C . TYR A 1 75 ? -17.184 16.774 -17.777 1.00 79.67 446 TYR A C 1
ATOM 573 O O . TYR A 1 75 ? -17.121 16.704 -16.529 1.00 87.60 446 TYR A O 1
ATOM 582 N N . GLU A 1 76 ? -18.180 17.376 -18.412 1.00 83.41 447 GLU A N 1
ATOM 583 C CA . GLU A 1 76 ? -19.124 18.269 -17.700 1.00 88.97 447 GLU A CA 1
ATOM 584 C C . GLU A 1 76 ? -20.008 17.412 -16.805 1.00 89.43 447 GLU A C 1
ATOM 585 O O . GLU A 1 76 ? -20.222 17.796 -15.643 1.00 90.24 447 GLU A O 1
ATOM 591 N N . GLN A 1 77 ? -20.443 16.267 -17.313 1.00 89.72 448 GLN A N 1
ATOM 592 C CA . GLN A 1 77 ? -21.376 15.400 -16.558 1.00 87.35 448 GLN A CA 1
ATOM 593 C C . GLN A 1 77 ? -20.659 14.821 -15.335 1.00 88.17 448 GLN A C 1
ATOM 594 O O . GLN A 1 77 ? -21.247 14.876 -14.235 1.00 94.61 448 GLN A O 1
ATOM 600 N N . TYR A 1 78 ? -19.432 14.326 -15.518 1.00 85.19 449 TYR A N 1
ATOM 601 C CA . TYR A 1 78 ? -18.770 13.372 -14.594 1.00 83.72 449 TYR A CA 1
ATOM 602 C C . TYR A 1 78 ? -17.539 14.003 -13.921 1.00 82.77 449 TYR A C 1
ATOM 603 O O . TYR A 1 78 ? -17.483 13.996 -12.687 1.00 87.56 449 TYR A O 1
ATOM 612 N N . LEU A 1 79 ? -16.568 14.513 -14.678 1.00 85.62 450 LEU A N 1
ATOM 613 C CA . LEU A 1 79 ? -15.243 14.900 -14.115 1.00 92.16 450 LEU A CA 1
ATOM 614 C C . LEU A 1 79 ? -15.231 16.365 -13.669 1.00 96.53 450 LEU A C 1
ATOM 615 O O . LEU A 1 79 ? -14.397 16.693 -12.808 1.00 93.59 450 LEU A O 1
ATOM 620 N N . SER A 1 80 ? -16.089 17.211 -14.248 1.00 106.94 451 SER A N 1
ATOM 621 C CA . SER A 1 80 ? -16.186 18.662 -13.936 1.00 115.21 451 SER A CA 1
ATOM 622 C C . SER A 1 80 ? -16.318 18.862 -12.426 1.00 120.64 451 SER A C 1
ATOM 623 O O . SER A 1 80 ? -17.042 18.078 -11.787 1.00 116.99 451 SER A O 1
ATOM 626 N N . GLU A 1 81 ? -15.644 19.883 -11.894 1.00 129.69 452 GLU A N 1
ATOM 627 C CA . GLU A 1 81 ? -15.781 20.329 -10.485 1.00 135.99 452 GLU A CA 1
ATOM 628 C C . GLU A 1 81 ? -17.275 20.440 -10.169 1.00 127.31 452 GLU A C 1
ATOM 629 O O . GLU A 1 81 ? -17.753 19.707 -9.286 1.00 127.57 452 GLU A O 1
ATOM 635 N N . LYS A 1 82 ? -17.982 21.295 -10.909 1.00 122.24 453 LYS A N 1
ATOM 636 C CA . LYS A 1 82 ? -19.395 21.674 -10.642 1.00 128.08 453 LYS A CA 1
ATOM 637 C C . LYS A 1 82 ? -20.320 20.602 -11.230 1.00 114.31 453 LYS A C 1
ATOM 638 O O . LYS A 1 82 ? -21.031 20.923 -12.192 1.00 115.91 453 LYS A O 1
ATOM 644 N N . ALA A 1 83 ? -20.316 19.383 -10.681 1.00 108.82 454 ALA A N 1
ATOM 645 C CA . ALA A 1 83 ? -20.960 18.200 -11.305 1.00 110.92 454 ALA A CA 1
ATOM 646 C C . ALA A 1 83 ? -21.695 17.331 -10.276 1.00 116.12 454 ALA A C 1
ATOM 647 O O . ALA A 1 83 ? -21.069 16.923 -9.274 1.00 115.37 454 ALA A O 1
ATOM 649 N N . SER A 1 84 ? -22.976 17.051 -10.552 1.00 123.50 455 SER A N 1
ATOM 650 C CA . SER A 1 84 ? -23.826 16.010 -9.912 1.00 122.04 455 SER A CA 1
ATOM 651 C C . SER A 1 84 ? -22.984 14.761 -9.677 1.00 125.71 455 SER A C 1
ATOM 652 O O . SER A 1 84 ? -22.022 14.545 -10.409 1.00 130.79 455 SER A O 1
ATOM 655 N N . PRO A 1 85 ? -23.352 13.850 -8.746 1.00 125.48 456 PRO A N 1
ATOM 656 C CA . PRO A 1 85 ? -22.399 12.975 -8.065 1.00 122.78 456 PRO A CA 1
ATOM 657 C C . PRO A 1 85 ? -20.903 13.286 -8.261 1.00 116.40 456 PRO A C 1
ATOM 658 O O . PRO A 1 85 ? -20.252 13.549 -7.272 1.00 121.61 456 PRO A O 1
ATOM 662 N N . ARG A 1 86 ? -20.408 13.274 -9.502 1.00 108.44 457 ARG A N 1
ATOM 663 C CA . ARG A 1 86 ? -19.011 13.636 -9.873 1.00 105.76 457 ARG A CA 1
ATOM 664 C C . ARG A 1 86 ? -18.067 12.514 -9.431 1.00 100.59 457 ARG A C 1
ATOM 665 O O . ARG A 1 86 ? -17.754 12.439 -8.234 1.00 103.00 457 ARG A O 1
ATOM 673 N N . VAL A 1 87 ? -17.614 11.685 -10.373 1.00 96.90 458 VAL A N 1
ATOM 674 C CA . VAL A 1 87 ? -16.552 10.675 -10.103 1.00 97.42 458 VAL A CA 1
ATOM 675 C C . VAL A 1 87 ? -15.289 11.469 -9.757 1.00 95.29 458 VAL A C 1
ATOM 676 O O . VAL A 1 87 ? -14.993 12.458 -10.458 1.00 92.14 458 VAL A O 1
ATOM 680 N N . THR A 1 88 ? -14.619 11.082 -8.675 1.00 95.32 459 THR A N 1
ATOM 681 C CA . THR A 1 88 ? -13.440 11.779 -8.112 1.00 97.41 459 THR A CA 1
ATOM 682 C C . THR A 1 88 ? -12.226 10.873 -8.285 1.00 95.29 459 THR A C 1
ATOM 683 O O . THR A 1 88 ? -12.297 9.718 -7.855 1.00 101.98 459 THR A O 1
ATOM 687 N N . VAL A 1 89 ? -11.165 11.377 -8.903 1.00 98.85 460 VAL A N 1
ATOM 688 C CA . VAL A 1 89 ? -9.888 10.629 -9.079 1.00 109.13 460 VAL A CA 1
ATOM 689 C C . VAL A 1 89 ? -8.748 11.645 -9.049 1.00 115.29 460 VAL A C 1
ATOM 690 O O . VAL A 1 89 ? -9.052 12.857 -9.087 1.00 114.83 460 VAL A O 1
ATOM 694 N N . ASP A 1 90 ? -7.502 11.161 -9.004 1.00 125.11 461 ASP A N 1
ATOM 695 C CA . ASP A 1 90 ? -6.262 11.989 -8.997 1.00 133.04 461 ASP A CA 1
ATOM 696 C C . ASP A 1 90 ? -6.540 13.286 -9.763 1.00 132.48 461 ASP A C 1
ATOM 697 O O . ASP A 1 90 ? -6.730 13.216 -10.990 1.00 129.40 461 ASP A O 1
ATOM 702 N N . ASP A 1 91 ? -6.589 14.418 -9.055 1.00 133.89 462 ASP A N 1
ATOM 703 C CA . ASP A 1 91 ? -7.120 15.703 -9.578 1.00 128.45 462 ASP A CA 1
ATOM 704 C C . ASP A 1 91 ? -6.232 16.174 -10.727 1.00 121.42 462 ASP A C 1
ATOM 705 O O . ASP A 1 91 ? -6.764 16.829 -11.624 1.00 122.18 462 ASP A O 1
ATOM 710 N N . TYR A 1 92 ? -4.950 15.803 -10.730 1.00 116.40 463 TYR A N 1
ATOM 711 C CA . TYR A 1 92 ? -3.995 16.233 -11.775 1.00 123.06 463 TYR A CA 1
ATOM 712 C C . TYR A 1 92 ? -4.327 15.506 -13.077 1.00 117.30 463 TYR A C 1
ATOM 713 O O . TYR A 1 92 ? -4.087 16.093 -14.124 1.00 122.42 463 TYR A O 1
ATOM 722 N N . LEU A 1 93 ? -4.925 14.316 -13.021 1.00 115.00 464 LEU A N 1
ATOM 723 C CA . LEU A 1 93 ? -5.315 13.582 -14.258 1.00 112.47 464 LEU A CA 1
ATOM 724 C C . LEU A 1 93 ? -6.437 14.352 -14.952 1.00 107.45 464 LEU A C 1
ATOM 725 O O . LEU A 1 93 ? -6.353 14.616 -16.175 1.00 107.24 464 LEU A O 1
ATOM 730 N N . VAL A 1 94 ? -7.448 14.718 -14.172 1.00 105.65 465 VAL A N 1
ATOM 731 C CA . VAL A 1 94 ? -8.603 15.511 -14.665 1.00 104.13 465 VAL A CA 1
ATOM 732 C C . VAL A 1 94 ? -8.069 16.827 -15.221 1.00 108.80 465 VAL A C 1
ATOM 733 O O . VAL A 1 94 ? -8.504 17.242 -16.318 1.00 120.90 465 VAL A O 1
ATOM 737 N N . ALA A 1 95 ? -7.164 17.463 -14.483 1.00 108.99 466 ALA A N 1
ATOM 738 C CA . ALA A 1 95 ? -6.632 18.776 -14.891 1.00 109.80 466 ALA A CA 1
ATOM 739 C C . ALA A 1 95 ? -5.875 18.611 -16.211 1.00 107.41 466 ALA A C 1
ATOM 740 O O . ALA A 1 95 ? -6.050 19.456 -17.106 1.00 116.86 466 ALA A O 1
ATOM 742 N N . LYS A 1 96 ? -5.107 17.534 -16.336 1.00 103.02 467 LYS A N 1
ATOM 743 C CA . LYS A 1 96 ? -4.326 17.217 -17.556 1.00 110.33 467 LYS A CA 1
ATOM 744 C C . LYS A 1 96 ? -5.295 17.090 -18.734 1.00 110.61 467 LYS A C 1
ATOM 745 O O . LYS A 1 96 ? -5.039 17.669 -19.812 1.00 114.91 467 LYS A O 1
ATOM 751 N N . LEU A 1 97 ? -6.382 16.356 -18.502 1.00 112.88 468 LEU A N 1
ATOM 752 C CA . LEU A 1 97 ? -7.428 16.101 -19.519 1.00 108.43 468 LEU A CA 1
ATOM 753 C C . LEU A 1 97 ? -7.983 17.440 -19.988 1.00 109.27 468 LEU A C 1
ATOM 754 O O . LEU A 1 97 ? -8.132 17.655 -21.210 1.00 117.29 468 LEU A O 1
ATOM 759 N N . ALA A 1 98 ? -8.299 18.295 -19.021 1.00 112.18 469 ALA A N 1
ATOM 760 C CA . ALA A 1 98 ? -8.902 19.615 -19.282 1.00 116.49 469 ALA A CA 1
ATOM 761 C C . ALA A 1 98 ? -7.944 20.425 -20.155 1.00 119.52 469 ALA A C 1
ATOM 762 O O . ALA A 1 98 ? -8.392 21.041 -21.146 1.00 128.79 469 ALA A O 1
ATOM 764 N N . ASP A 1 99 ? -6.664 20.392 -19.788 1.00 119.24 470 ASP A N 1
ATOM 765 C CA . ASP A 1 99 ? -5.594 21.132 -20.491 1.00 119.14 470 ASP A CA 1
ATOM 766 C C . ASP A 1 99 ? -5.607 20.663 -21.941 1.00 114.78 470 ASP A C 1
ATOM 767 O O . ASP A 1 99 ? -5.745 21.514 -22.840 1.00 126.86 470 ASP A O 1
ATOM 772 N N . THR A 1 100 ? -5.601 19.343 -22.123 1.00 107.74 471 THR A N 1
ATOM 773 C CA . THR A 1 100 ? -5.542 18.697 -23.453 1.00 106.91 471 THR A CA 1
ATOM 774 C C . THR A 1 100 ? -6.727 19.171 -24.287 1.00 106.23 471 THR A C 1
ATOM 775 O O . THR A 1 100 ? -6.546 19.523 -25.464 1.00 106.62 471 THR A O 1
ATOM 779 N N . LEU A 1 101 ? -7.902 19.184 -23.669 1.00 109.83 472 LEU A N 1
ATOM 780 C CA . LEU A 1 101 ? -9.148 19.576 -24.358 1.00 114.94 472 LEU A CA 1
ATOM 781 C C . LEU A 1 101 ? -9.027 21.031 -24.812 1.00 119.29 472 LEU A C 1
ATOM 782 O O . LEU A 1 101 ? -9.375 21.339 -25.969 1.00 119.26 472 LEU A O 1
ATOM 787 N N . ASN A 1 102 ? -8.490 21.870 -23.931 1.00 128.95 473 ASN A N 1
ATOM 788 C CA . ASN A 1 102 ? -8.543 23.345 -24.042 1.00 129.60 473 ASN A CA 1
ATOM 789 C C . ASN A 1 102 ? -7.588 23.838 -25.136 1.00 128.57 473 ASN A C 1
ATOM 790 O O . ASN A 1 102 ? -7.801 24.970 -25.583 1.00 141.00 473 ASN A O 1
ATOM 795 N N . HIS A 1 103 ? -6.609 23.045 -25.587 1.00 122.78 474 HIS A N 1
ATOM 796 C CA . HIS A 1 103 ? -5.803 23.363 -26.800 1.00 123.56 474 HIS A CA 1
ATOM 797 C C . HIS A 1 103 ? -5.246 22.082 -27.438 1.00 118.31 474 HIS A C 1
ATOM 798 O O . HIS A 1 103 ? -4.018 21.885 -27.401 1.00 115.49 474 HIS A O 1
ATOM 805 N N . GLU A 1 104 ? -6.127 21.268 -28.034 1.00 120.92 475 GLU A N 1
ATOM 806 C CA . GLU A 1 104 ? -5.788 20.064 -28.851 1.00 119.48 475 GLU A CA 1
ATOM 807 C C . GLU A 1 104 ? -7.070 19.340 -29.284 1.00 112.18 475 GLU A C 1
ATOM 808 O O . GLU A 1 104 ? -7.999 19.228 -28.462 1.00 108.98 475 GLU A O 1
ATOM 814 N N . ASP A 1 105 ? -7.103 18.843 -30.521 1.00 107.50 476 ASP A N 1
ATOM 815 C CA . ASP A 1 105 ? -8.186 17.956 -31.017 1.00 111.52 476 ASP A CA 1
ATOM 816 C C . ASP A 1 105 ? -8.143 16.669 -30.205 1.00 108.84 476 ASP A C 1
ATOM 817 O O . ASP A 1 105 ? -7.075 16.089 -30.032 1.00 112.50 476 ASP A O 1
ATOM 822 N N . PRO A 1 106 ? -9.291 16.181 -29.683 1.00 105.57 477 PRO A N 1
ATOM 823 C CA . PRO A 1 106 ? -9.288 15.002 -28.823 1.00 98.12 477 PRO A CA 1
ATOM 824 C C . PRO A 1 106 ? -8.977 13.730 -29.626 1.00 95.31 477 PRO A C 1
ATOM 825 O O . PRO A 1 106 ? -9.251 13.661 -30.811 1.00 90.93 477 PRO A O 1
ATOM 829 N N . THR A 1 107 ? -8.379 12.764 -28.937 1.00 94.90 478 THR A N 1
ATOM 830 C CA . THR A 1 107 ? -8.074 11.397 -29.421 1.00 92.58 478 THR A CA 1
ATOM 831 C C . THR A 1 107 ? -9.108 10.473 -28.781 1.00 93.41 478 THR A C 1
ATOM 832 O O . THR A 1 107 ? -9.814 10.893 -27.868 1.00 99.20 478 THR A O 1
ATOM 836 N N . PRO A 1 108 ? -9.275 9.211 -29.237 1.00 88.84 479 PRO A N 1
ATOM 837 C CA . PRO A 1 108 ? -10.108 8.243 -28.514 1.00 87.82 479 PRO A CA 1
ATOM 838 C C . PRO A 1 108 ? -9.694 7.977 -27.053 1.00 90.74 479 PRO A C 1
ATOM 839 O O . PRO A 1 108 ? -10.540 7.607 -26.238 1.00 91.82 479 PRO A O 1
ATOM 843 N N . GLU A 1 109 ? -8.415 8.191 -26.737 1.00 93.58 480 GLU A N 1
ATOM 844 C CA . GLU A 1 109 ? -7.761 7.636 -25.526 1.00 99.24 480 GLU A CA 1
ATOM 845 C C . GLU A 1 109 ? -7.689 8.668 -24.393 1.00 99.86 480 GLU A C 1
ATOM 846 O O . GLU A 1 109 ? -7.347 8.253 -23.273 1.00 107.30 480 GLU A O 1
ATOM 852 N N . ILE A 1 110 ? -8.007 9.944 -24.638 1.00 101.08 481 ILE A N 1
ATOM 853 C CA . ILE A 1 110 ? -7.871 11.026 -23.610 1.00 108.02 481 ILE A CA 1
ATOM 854 C C . ILE A 1 110 ? -8.424 10.523 -22.271 1.00 104.23 481 ILE A C 1
ATOM 855 O O . ILE A 1 110 ? -7.868 10.904 -21.213 1.00 103.96 481 ILE A O 1
ATOM 860 N N . PHE A 1 111 ? -9.475 9.702 -22.310 1.00 99.34 482 PHE A N 1
ATOM 861 C CA . PHE A 1 111 ? -10.239 9.305 -21.103 1.00 97.31 482 PHE A CA 1
ATOM 862 C C . PHE A 1 111 ? -9.613 8.092 -20.412 1.00 101.62 482 PHE A C 1
ATOM 863 O O . PHE A 1 111 ? -10.010 7.840 -19.264 1.00 104.40 482 PHE A O 1
ATOM 871 N N . ASP A 1 112 ? -8.648 7.417 -21.047 1.00 103.72 483 ASP A N 1
ATOM 872 C CA . ASP A 1 112 ? -8.252 6.025 -20.700 1.00 98.41 483 ASP A CA 1
ATOM 873 C C . ASP A 1 112 ? -7.641 6.008 -19.304 1.00 94.86 483 ASP A C 1
ATOM 874 O O . ASP A 1 112 ? -8.006 5.114 -18.509 1.00 94.28 483 ASP A O 1
ATOM 879 N N . ASP A 1 113 ? -6.842 7.022 -18.984 1.00 92.83 484 ASP A N 1
ATOM 880 C CA . ASP A 1 113 ? -6.151 7.104 -17.676 1.00 95.05 484 ASP A CA 1
ATOM 881 C C . ASP A 1 113 ? -7.196 7.216 -16.567 1.00 88.21 484 ASP A C 1
ATOM 882 O O . ASP A 1 113 ? -7.137 6.464 -15.559 1.00 86.52 484 ASP A O 1
ATOM 887 N N . ILE A 1 114 ? -8.145 8.118 -16.758 1.00 84.18 485 ILE A N 1
ATOM 888 C CA . ILE A 1 114 ? -9.193 8.352 -15.732 1.00 82.86 485 ILE A CA 1
ATOM 889 C C . ILE A 1 114 ? -10.039 7.079 -15.650 1.00 81.43 485 ILE A C 1
ATOM 890 O O . ILE A 1 114 ? -10.383 6.654 -14.530 1.00 82.14 485 ILE A O 1
ATOM 895 N N . GLN A 1 115 ? -10.327 6.486 -16.810 1.00 80.73 486 GLN A N 1
ATOM 896 C CA . GLN A 1 115 ? -11.267 5.346 -16.902 1.00 75.89 486 GLN A CA 1
ATOM 897 C C . GLN A 1 115 ? -10.684 4.190 -16.116 1.00 75.19 486 GLN A C 1
ATOM 898 O O . GLN A 1 115 ? -11.457 3.549 -15.415 1.00 75.51 486 GLN A O 1
ATOM 904 N N . ARG A 1 116 ? -9.374 3.974 -16.211 1.00 79.93 487 ARG A N 1
ATOM 905 C CA . ARG A 1 116 ? -8.701 2.862 -15.498 1.00 87.97 487 ARG A CA 1
ATOM 906 C C . ARG A 1 116 ? -8.913 3.031 -13.994 1.00 85.25 487 ARG A C 1
ATOM 907 O O . ARG A 1 116 ? -9.277 2.049 -13.303 1.00 88.22 487 ARG A O 1
ATOM 915 N N . LYS A 1 117 ? -8.705 4.257 -13.525 1.00 82.90 488 LYS A N 1
ATOM 916 C CA . LYS A 1 117 ? -8.824 4.582 -12.088 1.00 89.03 488 LYS A CA 1
ATOM 917 C C . LYS A 1 117 ? -10.261 4.303 -11.656 1.00 87.73 488 LYS A C 1
ATOM 918 O O . LYS A 1 117 ? -10.473 3.707 -10.582 1.00 96.91 488 LYS A O 1
ATOM 924 N N . VAL A 1 118 ? -11.212 4.733 -12.482 1.00 84.05 489 VAL A N 1
ATOM 925 C CA . VAL A 1 118 ? -12.649 4.570 -12.141 1.00 82.88 489 VAL A CA 1
ATOM 926 C C . VAL A 1 118 ? -12.963 3.077 -12.060 1.00 79.71 489 VAL A C 1
ATOM 927 O O . VAL A 1 118 ? -13.666 2.659 -11.133 1.00 81.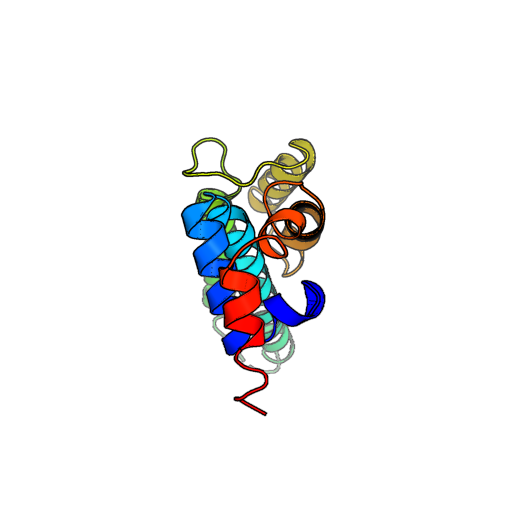56 489 VAL A O 1
ATOM 931 N N . TYR A 1 119 ? -12.428 2.296 -12.987 1.00 80.10 490 TYR A N 1
ATOM 932 C CA . TYR A 1 119 ? -12.651 0.835 -13.027 1.00 82.09 490 TYR A CA 1
ATOM 933 C C . TYR A 1 119 ? -12.110 0.222 -11.740 1.00 80.32 490 TYR A C 1
ATOM 934 O O . TYR A 1 119 ? -12.786 -0.614 -11.134 1.00 77.34 490 TYR A O 1
ATOM 943 N N . GLU A 1 120 ? -10.916 0.656 -11.344 1.00 88.45 491 GLU A N 1
ATOM 944 C CA . GLU A 1 120 ? -10.227 0.193 -10.114 1.00 94.16 491 GLU A CA 1
ATOM 945 C C . GLU A 1 120 ? -11.143 0.456 -8.918 1.00 91.22 491 GLU A C 1
ATOM 946 O O . GLU A 1 120 ? -11.346 -0.449 -8.075 1.00 87.46 491 GLU A O 1
ATOM 952 N N . LEU A 1 121 ? -11.671 1.677 -8.867 1.00 91.62 492 LEU A N 1
ATOM 953 C CA . LEU A 1 121 ? -12.571 2.157 -7.790 1.00 88.84 492 LEU A CA 1
ATOM 954 C C . LEU A 1 121 ? -13.774 1.219 -7.707 1.00 82.69 492 LEU A C 1
ATOM 955 O O . LEU A 1 121 ? -14.147 0.755 -6.600 1.00 79.89 492 LEU A O 1
ATOM 960 N N . MET A 1 122 ? -14.358 0.965 -8.870 1.00 82.20 493 MET A N 1
ATOM 961 C CA . MET A 1 122 ? -15.591 0.159 -8.963 1.00 80.95 493 MET A CA 1
ATOM 962 C C . MET A 1 122 ? -15.281 -1.242 -8.447 1.00 81.43 493 MET A C 1
ATOM 963 O O . MET A 1 122 ? -16.111 -1.797 -7.702 1.00 81.17 493 MET A O 1
ATOM 968 N N . LEU A 1 123 ? -14.117 -1.769 -8.819 1.00 84.14 494 LEU A N 1
ATOM 969 C CA . LEU A 1 123 ? -13.659 -3.122 -8.421 1.00 86.97 494 LEU A CA 1
ATOM 970 C C . LEU A 1 123 ? -13.501 -3.229 -6.901 1.00 91.93 494 LEU A C 1
ATOM 971 O O . LEU A 1 123 ? -14.099 -4.178 -6.332 1.00 101.55 494 LEU A O 1
ATOM 976 N N . ARG A 1 124 ? -12.683 -2.378 -6.269 1.00 88.36 495 ARG A N 1
ATOM 977 C CA . ARG A 1 124 ? -12.230 -2.684 -4.885 1.00 91.14 495 ARG A CA 1
ATOM 978 C C . ARG A 1 124 ? -12.553 -1.585 -3.860 1.00 85.52 495 ARG A C 1
ATOM 979 O O . ARG A 1 124 ? -12.222 -1.806 -2.690 1.00 91.79 495 ARG A O 1
ATOM 987 N N . ASP A 1 125 ? -13.256 -0.506 -4.197 1.00 85.49 496 ASP A N 1
ATOM 988 C CA . ASP A 1 125 ? -13.805 0.385 -3.138 1.00 92.44 496 ASP A CA 1
ATOM 989 C C . ASP A 1 125 ? -14.961 -0.359 -2.456 1.00 95.22 496 ASP A C 1
ATOM 990 O O . ASP A 1 125 ? -15.924 -0.726 -3.152 1.00 92.00 496 ASP A O 1
ATOM 995 N N . GLU A 1 126 ? -14.864 -0.537 -1.136 1.00 104.13 497 GLU A N 1
ATOM 996 C CA . GLU A 1 126 ? -15.785 -1.339 -0.281 1.00 108.75 497 GLU A CA 1
ATOM 997 C C . GLU A 1 126 ? -17.259 -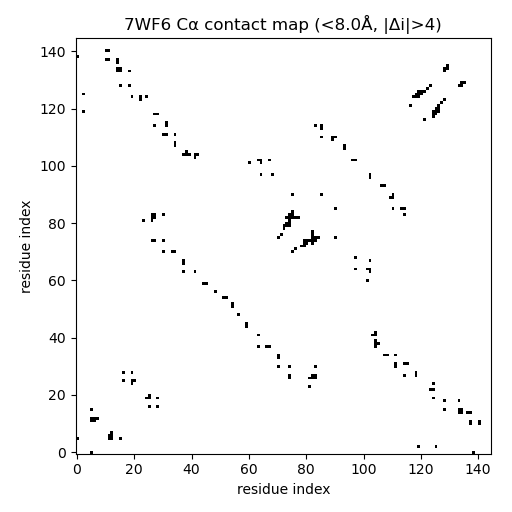1.067 -0.627 1.00 102.40 497 GLU A C 1
ATOM 998 O O . GLU A 1 126 ? -18.091 -1.937 -0.304 1.00 106.97 497 GLU A O 1
ATOM 1004 N N . ARG A 1 127 ? -17.580 0.073 -1.249 1.00 97.09 498 ARG A N 1
ATOM 1005 C CA . ARG A 1 127 ? -18.979 0.563 -1.408 1.00 100.03 498 ARG A CA 1
ATOM 1006 C C . ARG A 1 127 ? -19.518 0.268 -2.815 1.00 93.27 498 ARG A C 1
ATOM 1007 O O . ARG A 1 127 ? -20.693 0.602 -3.079 1.00 83.46 498 ARG A O 1
ATOM 1015 N N . PHE A 1 128 ? -18.720 -0.360 -3.680 1.00 91.60 499 PHE A N 1
ATOM 1016 C CA . PHE A 1 128 ? -19.146 -0.761 -5.046 1.00 93.40 499 PHE A CA 1
ATOM 1017 C C . PHE A 1 128 ? -19.167 -2.292 -5.140 1.00 90.33 499 PHE A C 1
ATOM 1018 O O . PHE A 1 128 ? -19.913 -2.913 -4.355 1.00 90.77 499 PHE A O 1
ATOM 1026 N N . TYR A 1 129 ? -18.400 -2.887 -6.061 1.00 84.62 500 TYR A N 1
ATOM 1027 C CA . TYR A 1 129 ? -18.499 -4.329 -6.394 1.00 81.46 500 TYR A CA 1
ATOM 1028 C C . TYR A 1 129 ? -18.441 -5.166 -5.118 1.00 81.25 500 TYR A C 1
ATOM 1029 O O . TYR A 1 129 ? -19.291 -6.029 -4.918 1.00 86.15 500 TYR A O 1
ATOM 1038 N N . PRO A 1 130 ? -17.477 -4.937 -4.196 1.00 81.03 501 PRO A N 1
ATOM 1039 C CA . PRO A 1 130 ? -17.239 -5.872 -3.095 1.00 84.13 501 PRO A CA 1
ATOM 1040 C C . PRO A 1 130 ? -18.449 -6.058 -2.165 1.00 84.66 501 PRO A C 1
ATOM 1041 O O . PRO A 1 130 ? -18.558 -7.120 -1.568 1.00 90.47 501 PRO A O 1
ATOM 1045 N N . SER A 1 131 ? -19.305 -5.039 -2.049 1.00 80.35 502 SER A N 1
ATOM 1046 C CA . SER A 1 131 ? -20.550 -5.082 -1.241 1.00 82.83 502 SER A CA 1
ATOM 1047 C C . SER A 1 131 ? -21.763 -5.322 -2.151 1.00 80.94 502 SER A C 1
ATOM 1048 O O . SER A 1 131 ? -22.837 -5.668 -1.619 1.00 86.42 502 SER A O 1
ATOM 1051 N N . PHE A 1 132 ? -21.615 -5.162 -3.470 1.00 77.37 503 PHE A N 1
ATOM 1052 C CA . PHE A 1 132 ? -22.626 -5.626 -4.454 1.00 77.43 503 PHE A CA 1
ATOM 1053 C C . PHE A 1 132 ? -22.696 -7.154 -4.371 1.00 79.56 503 PHE A C 1
ATOM 1054 O O . PHE A 1 132 ? -23.806 -7.698 -4.377 1.00 88.87 503 PHE A O 1
ATOM 1062 N N . ARG A 1 133 ? -21.545 -7.821 -4.250 1.00 81.55 504 ARG A N 1
ATOM 1063 C CA . ARG A 1 133 ? -21.471 -9.305 -4.184 1.00 84.24 504 ARG A CA 1
ATOM 1064 C C . ARG A 1 133 ? -22.053 -9.786 -2.840 1.00 82.89 504 ARG A C 1
ATOM 1065 O O . ARG A 1 133 ? -22.296 -11.000 -2.706 1.00 81.30 504 ARG A O 1
ATOM 1073 N N . GLN A 1 134 ? -22.309 -8.867 -1.901 1.00 83.03 505 GLN A N 1
ATOM 1074 C CA . GLN A 1 134 ? -22.898 -9.147 -0.561 1.00 84.41 505 GLN A CA 1
ATOM 1075 C C . GLN A 1 134 ? -24.383 -8.752 -0.524 1.00 85.31 505 GLN A C 1
ATOM 1076 O O . GLN A 1 134 ? -24.968 -8.706 0.585 1.00 85.43 505 GLN A O 1
ATOM 1082 N N . ASN A 1 135 ? -24.972 -8.463 -1.681 1.00 85.16 506 ASN A N 1
ATOM 1083 C CA . ASN A 1 135 ? -26.338 -7.893 -1.784 1.00 86.53 506 ASN A CA 1
ATOM 1084 C C . ASN A 1 135 ? -27.242 -8.934 -2.453 1.00 90.66 506 ASN A C 1
ATOM 1085 O O . ASN A 1 135 ? -26.715 -9.793 -3.204 1.00 87.62 506 ASN A O 1
ATOM 1090 N N . ALA A 1 136 ? -28.545 -8.866 -2.155 1.00 91.16 507 ALA A N 1
ATOM 1091 C CA . ALA A 1 136 ? -29.608 -9.724 -2.722 1.00 94.13 507 ALA A CA 1
ATOM 1092 C C . ALA A 1 136 ? -29.621 -9.591 -4.244 1.00 94.46 507 ALA A C 1
ATOM 1093 O O . ALA A 1 136 ? -30.002 -10.557 -4.931 1.00 98.65 507 ALA A O 1
ATOM 1095 N N . LEU A 1 137 ? -29.243 -8.418 -4.746 1.00 90.79 508 LEU A N 1
ATOM 1096 C CA . LEU A 1 137 ? -29.263 -8.141 -6.200 1.00 89.74 508 LEU A CA 1
ATOM 1097 C C . LEU A 1 137 ? -28.304 -9.098 -6.902 1.00 87.67 508 LEU A C 1
ATOM 1098 O O . LEU A 1 137 ? -28.689 -9.642 -7.940 1.00 84.61 508 LEU A O 1
ATOM 1103 N N . TYR A 1 138 ? -27.135 -9.336 -6.309 1.00 88.52 509 TYR A N 1
ATOM 1104 C CA . TYR A 1 138 ? -26.111 -10.272 -6.833 1.00 90.74 509 TYR A CA 1
ATOM 1105 C C . TYR A 1 138 ? -26.733 -11.657 -6.987 1.00 89.19 509 TYR A C 1
ATOM 1106 O O . TYR A 1 138 ? -26.596 -12.309 -8.041 1.00 90.68 509 TYR A O 1
ATOM 1115 N N . VAL A 1 139 ? -27.406 -12.075 -5.922 1.00 87.60 510 VAL A N 1
ATOM 1116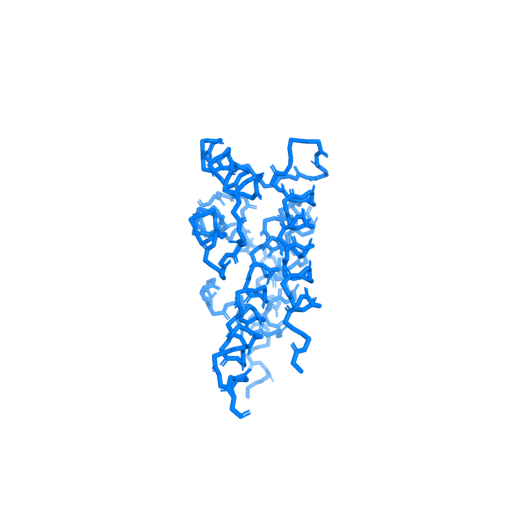 C CA . VAL A 1 139 ? -28.054 -13.407 -5.820 1.00 87.88 510 VAL A CA 1
ATOM 1117 C C . VAL A 1 139 ? -29.065 -13.520 -6.958 1.00 86.66 510 VAL A C 1
ATOM 1118 O O . VAL A 1 139 ? -29.105 -14.561 -7.674 1.00 84.03 510 VAL A O 1
ATOM 1122 N N . ARG A 1 140 ? -29.869 -12.474 -7.111 1.00 90.56 511 ARG A N 1
ATOM 1123 C CA . ARG A 1 140 ? -30.960 -12.479 -8.105 1.00 100.29 511 ARG A CA 1
ATOM 1124 C C . ARG A 1 140 ? -30.331 -12.597 -9.498 1.00 98.90 511 ARG A C 1
ATOM 1125 O O . ARG A 1 140 ? -30.809 -13.420 -10.308 1.00 109.04 511 ARG A O 1
ATOM 1133 N N . MET A 1 141 ? -29.254 -11.853 -9.733 1.00 91.99 512 MET A N 1
ATOM 1134 C CA . MET A 1 141 ? -28.509 -11.846 -11.013 1.00 89.80 512 MET A CA 1
ATOM 1135 C C . MET A 1 141 ? -28.034 -13.266 -11.320 1.00 93.77 512 MET A C 1
ATOM 1136 O O . MET A 1 141 ? -28.217 -13.769 -12.456 1.00 98.54 512 MET A O 1
ATOM 1141 N N . LEU A 1 142 ? -27.452 -13.898 -10.309 1.00 91.82 513 LEU A N 1
ATOM 1142 C CA . LEU A 1 142 ? -26.973 -15.285 -10.422 1.00 94.31 513 LEU A CA 1
ATOM 1143 C C . LEU A 1 142 ? -28.181 -16.223 -10.519 1.00 106.49 513 LEU A C 1
ATOM 1144 O O . LEU A 1 142 ? -27.960 -17.415 -10.762 1.00 118.52 513 LEU A O 1
ATOM 1149 N N . ALA A 1 143 ? -29.403 -15.705 -10.352 1.00 115.35 514 ALA A N 1
ATOM 1150 C CA . ALA A 1 143 ? -30.655 -16.426 -10.666 1.00 112.16 514 ALA A CA 1
ATOM 1151 C C . ALA A 1 143 ? -30.737 -16.643 -12.181 1.00 111.14 514 ALA A C 1
ATOM 1152 O O . ALA A 1 143 ? -31.206 -17.722 -12.567 1.00 110.91 514 ALA A O 1
ATOM 1154 N N . GLU A 1 144 ? -30.265 -15.689 -12.998 1.00 108.99 515 GLU A N 1
ATOM 1155 C CA . GLU A 1 144 ? -30.106 -15.879 -14.469 1.00 112.01 515 GLU A CA 1
ATOM 1156 C C . GLU A 1 144 ? -28.781 -16.594 -14.756 1.00 113.57 515 GLU A C 1
ATOM 1157 O O . GLU A 1 144 ? -27.918 -16.000 -15.434 1.00 91.79 515 GLU A O 1
ATOM 1163 N N . LEU A 1 145 ? -28.622 -17.780 -14.155 1.00 138.74 516 LEU A N 1
ATOM 1164 C CA . LEU A 1 145 ? -28.035 -19.005 -14.767 1.00 153.07 516 LEU A CA 1
ATOM 1165 C C . LEU A 1 145 ? -29.135 -19.626 -15.634 1.00 151.90 516 LEU A C 1
ATOM 1166 O O . LEU A 1 145 ? -28.815 -20.320 -16.619 1.00 157.02 516 LEU A O 1
ATOM 1171 N N . GLU A 1 146 ? -30.385 -19.344 -15.255 1.00 150.01 517 GLU A N 1
ATOM 1172 C CA . GLU A 1 146 ? -31.642 -19.811 -15.895 1.00 157.26 517 GLU A CA 1
ATOM 1173 C C . GLU A 1 146 ? -31.764 -19.223 -17.312 1.00 164.33 517 GLU A C 1
ATOM 1174 O O . GLU A 1 146 ? -32.647 -19.688 -18.056 1.00 184.08 517 GLU A O 1
ATOM 1180 N N . HIS A 1 147 ? -30.908 -18.265 -17.688 1.00 160.05 518 HIS A N 1
ATOM 1181 C CA . HIS A 1 147 ? -30.878 -17.635 -19.037 1.00 161.25 518 HIS A CA 1
ATOM 1182 C C . HIS A 1 147 ? -29.803 -18.301 -19.917 1.00 165.91 518 HIS A C 1
ATOM 1183 O O . HIS A 1 147 ? -29.401 -17.671 -20.912 1.00 175.96 518 HIS A O 1
ATOM 1190 N N . HIS A 1 148 ? -29.366 -19.526 -19.589 1.00 170.56 519 HIS A N 1
ATOM 1191 C CA . HIS A 1 148 ? -28.313 -20.279 -20.330 1.00 177.45 519 HIS A CA 1
ATOM 1192 C C . HIS A 1 148 ? -28.897 -21.592 -20.867 1.00 164.20 519 HIS A C 1
ATOM 1193 O O . HIS A 1 148 ? -29.577 -22.323 -20.152 1.00 147.56 519 HIS A O 1
#

Nearest PDB structures (foldseek):
  7wf6-assembly1_A  TM=1.007E+00  e=8.304E-22  Homo sapiens
  2ode-assembly2_D  TM=9.093E-01  e=4.256E-05  Homo sapiens
  4gou-assembly1_A  TM=8.525E-01  e=1.547E-02  Entamoeba histolytica
  8uaq-assembly1_A  TM=8.293E-01  e=1.902E-02  Homo sapiens
  3cx8-assembly1_B  TM=6.317E-01  e=1.547E-02  unclassified

Radius of gyration: 17.45 Å; Cα contacts (8 Å, |Δi|>4): 125; chains: 1; bounding box: 28×44×52 Å

Sequence (145 aa):
MPLDSILVDNVALQFFMDYMQQTGGQAHLFFWMTVEGYRVTAQQQLEVLLSRQRHQTNQTKGLLRAAAVGIYEQYLSEKASPRVTVDDYLVAKLADTLNHEDPTPEIFDDIQRKVYELMLRDERFYPSFRQNALYVRMLAELEHH

Solvent-accessible surface area: 8964 Å² total; per-residue (Å²): 82,74,3,91,47,0,12,122,55,111,60,7,10,81,29,0,38,73,17,0,87,132,58,43,0,32,8,17,0,77,0,30,53,51,0,55,39,12,44,74,54,0,88,103,54,42,121,65,16,140,64,101,128,242,136,123,35,124,131,20,89,40,94,6,82,58,39,0,60,29,4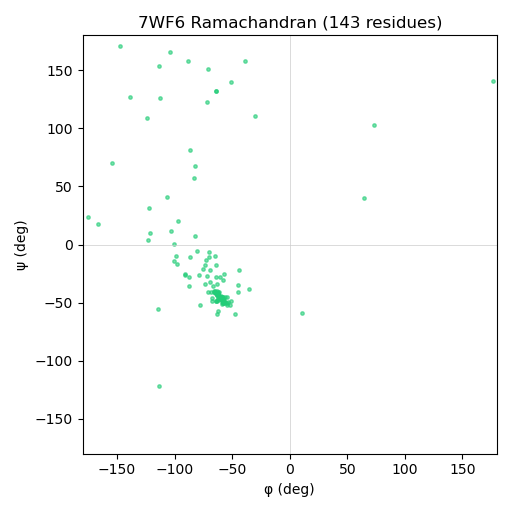,49,93,113,22,0,8,138,184,23,93,92,54,0,79,14,67,97,149,22,18,58,141,6,21,80,34,12,115,133,110,86,16,56,16,84,24,0,32,68,3,13,141,83,0,56,85,51,0,47,153,40,148,132,0,18,40,29,0,118,157,42,70,15,18,103,141,7,76,55,74,139,138,132,219

InterPro domains:
  IPR001683 Phox homology [PF00787] (601-685)
  IPR001683 Phox homology [PS50195] (570-691)
  IPR001683 Phox homology [SM00312] (573-687)
  IPR003114 Phox-associated domain [PF02194] (98-278)
  IPR003114 Phox-associated domain [PS51207] (97-284)
  IPR003114 Phox-associated domain [SM00313] (97-284)
  IPR013937 Sorting nexin, C-terminal [PF08628] (803-912)
  IPR016137 RGS domain [PF00615] (374-511)
  IPR016137 RGS domain [PS50132] (373-496)
  IPR016137 RGS domain [SM00315] (373-513)
  IPR036305 RGS domain superfamily [SSF48097] (371-517)
  IPR036871 PX domain superfamily [G3DSA:3.30.1520.10] (578-693)
  IPR036871 PX domain superfamily [SSF64268] (573-685)
  IPR037437 Sorting nexin-13, PX domain [cd06873] (557-687)
  IPR037896 SNX13, RGS domain [cd08719] (377-511)
  IPR044926 RGS, subdomain 2 [G3DSA:1.10.167.10] (368-516)

Secondary structure (DSSP, 8-state):
--HHHHTT-HHHHHHHHHHHHHHT-HHHHHHHHHHHHHHHHHHHHHHHTTS-----HHHHHHHHHHHHHHHIIIIISSS-SS-----HHHHHHHHHHHHTSPPPTTTTHHHHHHHHHHHHHSTTSHHHHTTSHHHHHHTTTTTT-

B-factor: mean 107.04, std 28.61, range [66.49, 200.0]

CATH classification: 1.10.167.10

Foldseek 3Di:
DAPVVQLVDPLSVVLQCVLCVVLVVNLLSVLLVLLVVLLVLLCVLVVVPVVCPCHPNVVVQVVSLVSLVVSCAAACDPPYDVHDDDDVVLSVVLVVCSVPHRDHSCSCVVVSVVSVVCQRPVCSHDVCSCVDVSVVVSVVVVVVD